Protein AF-A0A6M0R9U4-F1 (afdb_monomer_lite)

Foldseek 3Di:
DDPVLLPQLVVLLVQLVVLLVPPVVPPPCPDDDPPPVVVVVVLVNVLSNLSSVLSNVLSVLSVVLVVCCVVPVPCSVVSVVVSVVVNVVSVVVSVVVVVD

Sequence (100 aa):
MNIVVFIGPAILAILGIIMKIGKLSLVVSNYGEISRCEKEKDDEKKLRKLVSNVLLILSSIFIIIAFSKLLNPVYFTSVAIMGEVIIFFIMIVPLIYIAN

InterPro domains:
  IPR017259 Uncharacterised conserved protein UCP037672 [PF12650] (10-93)

Secondary structure (DSSP, 8-state):
--GGGGHHHHHHHHHHHHHHH-TTTTSSTTS--TTTHHHHHHHHHHHHHHHHHHHHHHHHHHHHHHHHHHH-GGGHHHHHHHHHHHHHHHHHHHHHHHH-

Structure (mmCIF, N/CA/C/O backbone):
data_AF-A0A6M0R9U4-F1
#
_entry.id   AF-A0A6M0R9U4-F1
#
loop_
_atom_site.group_PDB
_atom_site.id
_atom_site.type_symbol
_atom_site.label_atom_id
_atom_site.label_alt_id
_atom_site.label_comp_id
_atom_site.label_asym_id
_atom_site.label_entity_id
_atom_site.label_seq_id
_atom_site.pdbx_PDB_ins_code
_atom_site.Cartn_x
_atom_site.Cartn_y
_atom_site.Cartn_z
_atom_site.occupancy
_atom_site.B_iso_or_equiv
_atom_site.auth_seq_id
_atom_site.auth_comp_id
_atom_site.auth_asym_id
_atom_site.auth_atom_id
_atom_site.pdbx_PDB_model_num
ATOM 1 N N . MET A 1 1 ? 15.565 7.217 -15.832 1.00 57.72 1 MET A N 1
ATOM 2 C CA . MET A 1 1 ? 14.786 6.577 -14.748 1.00 57.72 1 MET A CA 1
ATOM 3 C C . MET A 1 1 ? 14.086 7.678 -13.962 1.00 57.72 1 MET A C 1
ATOM 5 O O . MET A 1 1 ? 14.778 8.519 -13.411 1.00 57.72 1 MET A O 1
ATOM 9 N N . ASN A 1 2 ? 12.751 7.748 -13.976 1.00 74.06 2 ASN A N 1
ATOM 10 C CA . ASN A 1 2 ? 12.024 8.835 -13.308 1.00 74.06 2 ASN A CA 1
ATOM 11 C C . ASN A 1 2 ? 11.796 8.487 -11.834 1.00 74.06 2 ASN A C 1
ATOM 13 O O . ASN A 1 2 ? 10.878 7.738 -11.512 1.00 74.06 2 ASN A O 1
ATOM 17 N N . ILE A 1 3 ? 12.604 9.067 -10.942 1.00 75.06 3 ILE A N 1
ATOM 18 C CA . ILE A 1 3 ? 12.411 9.021 -9.477 1.00 75.06 3 ILE A CA 1
ATOM 19 C C . ILE A 1 3 ? 10.990 9.444 -9.070 1.00 75.06 3 ILE A C 1
ATOM 21 O O . ILE A 1 3 ? 10.456 8.967 -8.073 1.00 75.06 3 ILE A O 1
ATOM 25 N N . VAL A 1 4 ? 10.346 10.262 -9.905 1.00 81.62 4 VAL A N 1
ATOM 26 C CA . VAL A 1 4 ? 8.956 10.711 -9.772 1.00 81.62 4 VAL A CA 1
ATOM 27 C C . VAL A 1 4 ? 7.966 9.557 -9.542 1.00 81.62 4 VAL A C 1
ATOM 29 O O . VAL A 1 4 ? 6.988 9.736 -8.824 1.00 81.62 4 VAL A O 1
ATOM 32 N N . VAL A 1 5 ? 8.238 8.352 -10.064 1.00 83.69 5 VAL A N 1
ATOM 33 C CA . VAL A 1 5 ? 7.356 7.176 -9.912 1.00 83.69 5 VAL A CA 1
ATOM 34 C C . VAL A 1 5 ? 7.227 6.719 -8.447 1.00 83.69 5 VAL A C 1
ATOM 36 O O . VAL A 1 5 ? 6.214 6.134 -8.078 1.00 83.69 5 VAL A O 1
ATOM 39 N N . PHE A 1 6 ? 8.201 7.032 -7.585 1.00 87.31 6 PHE A N 1
ATOM 40 C CA . PHE A 1 6 ? 8.175 6.665 -6.163 1.00 87.31 6 PHE A CA 1
ATOM 41 C C . PHE A 1 6 ? 7.542 7.728 -5.258 1.00 87.31 6 PHE A C 1
ATOM 43 O O . PHE A 1 6 ? 7.238 7.435 -4.102 1.00 87.31 6 PHE A O 1
ATOM 50 N N . ILE A 1 7 ? 7.289 8.938 -5.771 1.00 89.75 7 ILE A N 1
ATOM 51 C CA . ILE A 1 7 ? 6.738 10.045 -4.975 1.00 89.75 7 ILE A CA 1
ATOM 52 C C . ILE A 1 7 ? 5.316 9.721 -4.503 1.00 89.75 7 ILE A C 1
ATOM 54 O O . ILE A 1 7 ? 5.027 9.825 -3.314 1.00 89.75 7 ILE A O 1
ATOM 58 N N . GLY A 1 8 ? 4.440 9.273 -5.408 1.00 88.19 8 GLY A N 1
ATOM 59 C CA . GLY A 1 8 ? 3.065 8.886 -5.063 1.00 88.19 8 GLY A CA 1
ATOM 60 C C . GLY A 1 8 ? 2.994 7.795 -3.981 1.00 88.19 8 GLY A C 1
ATOM 61 O O . GLY A 1 8 ? 2.360 8.012 -2.946 1.00 88.19 8 GLY A O 1
ATOM 62 N N . PRO A 1 9 ? 3.687 6.654 -4.154 1.00 90.38 9 PRO A N 1
ATOM 63 C CA . PRO A 1 9 ? 3.744 5.606 -3.139 1.00 90.38 9 PRO A CA 1
ATOM 64 C C . PRO A 1 9 ? 4.308 6.086 -1.798 1.00 90.38 9 PRO A C 1
ATOM 66 O O . PRO A 1 9 ? 3.786 5.701 -0.750 1.00 90.38 9 PRO A O 1
ATOM 69 N N . ALA A 1 10 ? 5.333 6.945 -1.810 1.00 92.31 10 ALA A N 1
ATOM 70 C CA . ALA A 1 10 ? 5.913 7.505 -0.593 1.00 92.31 10 ALA A CA 1
ATOM 71 C C . ALA A 1 10 ? 4.908 8.379 0.174 1.00 92.31 10 ALA A C 1
ATOM 73 O O . ALA A 1 10 ? 4.777 8.236 1.388 1.00 92.31 10 ALA A O 1
ATOM 74 N N . ILE A 1 11 ? 4.145 9.227 -0.524 1.00 92.94 11 ILE A N 1
ATOM 75 C CA . ILE A 1 11 ? 3.089 10.049 0.090 1.00 92.94 11 ILE A CA 1
ATOM 76 C C . ILE A 1 11 ? 2.016 9.157 0.730 1.00 92.94 11 ILE A C 1
ATOM 78 O O . ILE A 1 11 ? 1.651 9.374 1.886 1.00 92.94 11 ILE A O 1
ATOM 82 N N . LEU A 1 12 ? 1.553 8.121 0.020 1.00 91.12 12 LEU A N 1
ATOM 83 C CA . LEU A 1 12 ? 0.571 7.166 0.549 1.00 91.12 12 LEU A CA 1
ATOM 84 C C . LEU A 1 12 ? 1.086 6.441 1.801 1.00 91.12 12 LEU A C 1
ATOM 86 O O . LEU A 1 12 ? 0.345 6.301 2.776 1.00 91.12 12 LEU A O 1
ATOM 90 N N . ALA A 1 13 ? 2.358 6.029 1.808 1.00 92.06 13 ALA A N 1
ATOM 91 C CA . ALA A 1 13 ? 2.982 5.408 2.974 1.00 92.06 13 ALA A CA 1
ATOM 92 C C . ALA A 1 13 ? 3.013 6.363 4.171 1.00 92.06 13 ALA A C 1
ATOM 94 O O . ALA A 1 13 ? 2.616 5.981 5.271 1.00 92.06 13 ALA A O 1
ATOM 95 N N . ILE A 1 14 ? 3.447 7.609 3.960 1.00 92.25 14 ILE A N 1
ATOM 96 C CA . ILE A 1 14 ? 3.526 8.628 5.013 1.00 92.25 14 ILE A CA 1
ATOM 97 C C . ILE A 1 14 ? 2.139 8.883 5.608 1.00 92.25 14 ILE A C 1
ATOM 99 O O . ILE A 1 14 ? 1.986 8.844 6.829 1.00 92.25 14 ILE A O 1
ATOM 103 N N . LEU A 1 15 ? 1.116 9.068 4.767 1.00 88.62 15 LEU A N 1
ATOM 104 C CA . LEU A 1 15 ? -0.265 9.252 5.219 1.00 88.62 15 LEU A CA 1
ATOM 105 C C . LEU A 1 15 ? -0.765 8.042 6.018 1.00 88.62 15 LEU A C 1
ATOM 107 O O . LEU A 1 15 ? -1.279 8.209 7.125 1.00 88.62 15 LEU A O 1
ATOM 111 N N . GLY A 1 1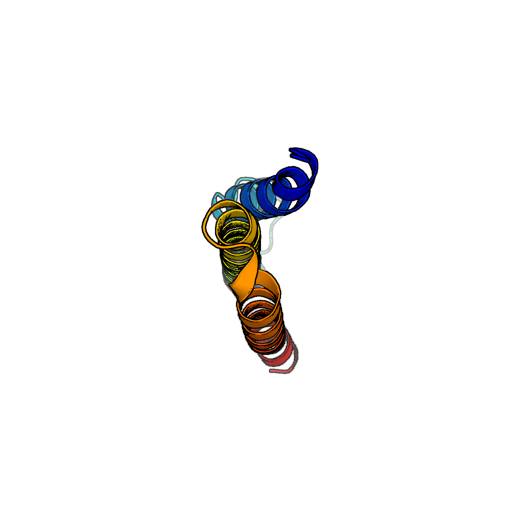6 ? -0.546 6.825 5.512 1.00 89.12 16 GLY A N 1
ATOM 112 C CA . GLY A 1 16 ? -0.901 5.592 6.213 1.00 89.12 16 GLY A CA 1
ATOM 113 C C . GLY A 1 16 ? -0.225 5.477 7.583 1.00 89.12 16 GLY A C 1
ATOM 114 O O . GLY A 1 16 ? -0.884 5.167 8.575 1.00 89.12 16 GLY A O 1
ATOM 115 N N . ILE A 1 17 ? 1.070 5.795 7.681 1.00 90.69 17 ILE A N 1
ATOM 116 C CA . ILE A 1 17 ? 1.823 5.782 8.945 1.00 90.69 17 ILE A CA 1
ATOM 117 C C . ILE A 1 17 ? 1.277 6.831 9.923 1.00 90.69 17 ILE A C 1
ATOM 119 O O . ILE A 1 17 ? 1.013 6.500 11.082 1.00 90.69 17 ILE A O 1
ATOM 123 N N . ILE A 1 18 ? 1.062 8.071 9.474 1.00 87.19 18 ILE A N 1
ATOM 124 C CA . ILE A 1 18 ? 0.530 9.158 10.313 1.00 87.19 18 ILE A CA 1
ATOM 125 C C . ILE A 1 18 ? -0.846 8.777 10.872 1.00 87.19 18 ILE A C 1
ATOM 127 O O . ILE A 1 18 ? -1.077 8.878 12.082 1.00 87.19 18 ILE A O 1
ATOM 131 N N . MET A 1 19 ? -1.741 8.272 10.016 1.00 84.62 19 MET A N 1
ATOM 132 C CA . MET A 1 19 ? -3.066 7.808 10.432 1.00 84.62 19 MET A CA 1
ATOM 133 C C . MET A 1 19 ? -2.971 6.621 11.396 1.00 84.62 19 MET A C 1
ATOM 135 O O . MET A 1 19 ? -3.730 6.548 12.359 1.00 84.62 19 MET A O 1
ATOM 139 N N . LYS A 1 20 ? -2.010 5.710 11.219 1.00 83.69 20 LYS A N 1
ATOM 140 C CA . LYS A 1 20 ? -1.820 4.572 12.128 1.00 83.69 20 LYS A CA 1
ATOM 141 C C . LYS A 1 20 ? -1.370 5.012 13.526 1.00 83.69 20 LYS A C 1
ATOM 143 O O . LYS A 1 20 ? -1.930 4.534 14.512 1.00 83.69 20 LYS A O 1
ATOM 148 N N . ILE A 1 21 ? -0.437 5.965 13.614 1.00 82.75 21 ILE A N 1
ATOM 149 C CA . ILE A 1 21 ? 0.123 6.489 14.877 1.00 82.75 21 ILE A CA 1
ATOM 150 C C . ILE A 1 21 ? -0.936 7.207 15.727 1.00 82.75 21 ILE A C 1
ATOM 152 O O . ILE A 1 21 ? -0.863 7.186 16.952 1.00 82.75 21 ILE A O 1
ATOM 156 N N . GLY A 1 22 ? -1.950 7.817 15.112 1.00 65.44 22 GLY A N 1
ATOM 157 C CA . GLY A 1 22 ? -3.123 8.289 15.850 1.00 65.44 22 GLY A CA 1
ATOM 158 C C . GLY A 1 22 ? -2.977 9.548 16.672 1.00 65.44 22 GLY A C 1
ATOM 159 O O . GLY A 1 22 ? -3.890 9.875 17.421 1.00 65.44 22 GLY A O 1
ATOM 160 N N . LYS A 1 23 ? -1.882 10.287 16.498 1.00 58.91 23 LYS A N 1
ATOM 161 C CA . LYS A 1 23 ? -1.683 11.580 17.162 1.00 58.91 23 LYS A CA 1
ATOM 162 C C . LYS A 1 23 ? -2.751 12.629 16.812 1.00 58.91 23 LYS A C 1
ATOM 164 O O . LYS A 1 23 ? -2.853 13.620 17.520 1.00 58.91 23 LYS A O 1
ATOM 169 N N . LEU A 1 24 ? -3.567 12.404 15.778 1.00 51.06 24 LEU A N 1
ATOM 170 C CA . LEU A 1 24 ? -4.642 13.318 15.381 1.00 51.06 24 LEU A CA 1
ATOM 171 C C . LEU A 1 24 ? -5.907 13.218 16.264 1.00 51.06 24 LEU A C 1
ATOM 173 O O . LEU A 1 24 ? -6.627 14.201 16.380 1.00 51.06 24 LEU A O 1
ATOM 177 N N . SER A 1 25 ? -6.169 12.081 16.930 1.00 51.69 25 SER A N 1
ATOM 178 C CA . SER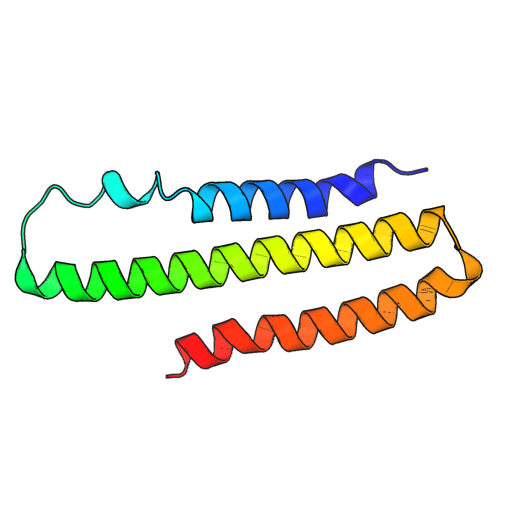 A 1 25 ? -7.426 11.875 17.684 1.00 51.69 25 SER A CA 1
ATOM 179 C C . SER A 1 25 ? -7.410 12.426 19.116 1.00 51.69 25 SER A C 1
ATOM 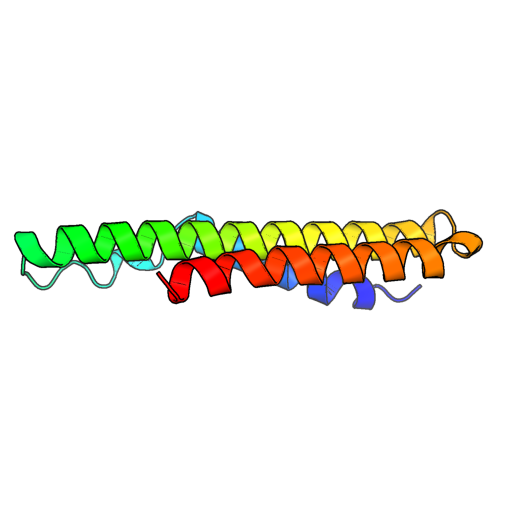181 O O . SER A 1 25 ? -8.417 12.360 19.813 1.00 51.69 25 SER A O 1
ATOM 183 N N . LEU A 1 26 ? -6.273 12.945 19.592 1.00 48.16 26 LEU A N 1
ATOM 184 C CA . LEU A 1 26 ? -6.145 13.455 20.965 1.00 48.16 26 LEU A CA 1
ATOM 185 C C . LEU A 1 26 ? -6.629 14.903 21.125 1.00 48.16 26 LEU A C 1
ATOM 187 O O . LEU A 1 26 ? -6.922 15.317 22.242 1.00 48.16 26 LEU A O 1
ATOM 191 N N . VAL A 1 27 ? -6.768 15.662 20.034 1.00 48.28 27 VAL A N 1
ATOM 192 C CA . VAL A 1 27 ? -7.114 17.094 20.101 1.00 48.28 27 VAL A CA 1
ATOM 193 C C . VAL A 1 27 ? -8.619 17.330 20.316 1.00 48.28 27 VAL A C 1
ATOM 195 O O . VAL A 1 27 ? -8.998 18.347 20.886 1.00 48.28 27 VAL A O 1
ATOM 198 N N . VAL A 1 28 ? -9.488 16.383 19.945 1.00 49.59 28 VAL A N 1
ATOM 199 C CA . VAL A 1 28 ? -10.957 16.572 19.978 1.00 49.59 28 VAL A CA 1
ATOM 200 C C . VAL A 1 28 ? -11.595 16.113 21.305 1.00 49.59 28 VAL A C 1
ATOM 202 O O . VAL A 1 28 ? -12.747 16.415 21.587 1.00 49.59 28 VAL A O 1
ATOM 205 N N . SER A 1 29 ? -10.864 15.404 22.172 1.00 48.00 29 SER A N 1
ATOM 206 C CA . SER A 1 29 ? -11.484 14.626 23.261 1.00 48.00 29 SER A CA 1
ATOM 207 C C . SER A 1 29 ? -11.761 15.352 24.589 1.00 48.00 29 SER A C 1
ATOM 209 O O . SER A 1 29 ? -12.258 14.706 25.509 1.00 48.00 29 SER A O 1
ATOM 211 N N . ASN A 1 30 ? -11.477 16.656 24.704 1.00 49.09 30 ASN A N 1
ATOM 212 C CA . ASN A 1 30 ? -11.523 17.376 25.989 1.00 49.09 30 ASN A CA 1
ATOM 213 C C . ASN A 1 30 ? -12.830 18.134 26.304 1.00 49.09 30 ASN A C 1
ATOM 215 O O . ASN A 1 30 ? -12.893 18.793 27.338 1.00 49.09 30 ASN A O 1
ATOM 219 N N . TYR A 1 31 ? -13.876 18.035 25.478 1.00 47.72 31 TYR A N 1
ATOM 220 C CA . TYR A 1 31 ? -15.185 18.639 25.772 1.00 47.72 31 TYR A CA 1
ATOM 221 C C . TYR A 1 31 ? -16.232 17.528 25.905 1.00 47.72 31 TYR A C 1
ATOM 223 O O . TYR A 1 31 ? -16.416 16.724 24.998 1.00 47.72 31 TYR A O 1
ATOM 231 N N . GLY A 1 32 ? -16.779 17.395 27.114 1.00 53.66 32 GLY A N 1
ATOM 232 C CA . GLY A 1 32 ? -17.322 16.146 27.645 1.00 53.66 32 GLY A CA 1
ATOM 233 C C . GLY A 1 32 ? -18.627 15.641 27.031 1.00 53.66 32 GLY A C 1
ATOM 234 O O . GLY A 1 32 ? -19.538 16.416 26.793 1.00 53.66 32 GLY A O 1
ATOM 235 N N . GLU A 1 33 ? -18.705 14.315 26.882 1.00 51.88 33 GLU A N 1
ATOM 236 C CA . GLU A 1 33 ? -19.908 13.466 26.940 1.00 51.88 33 GLU A CA 1
ATOM 237 C C . GLU A 1 33 ? -19.434 11.996 26.948 1.00 51.88 33 GLU A C 1
ATOM 239 O O . GLU A 1 33 ? -19.077 11.417 25.928 1.00 51.88 33 GLU A O 1
ATOM 244 N N . ILE A 1 34 ? -19.304 11.394 28.132 1.00 54.12 34 ILE A N 1
ATOM 245 C CA . ILE A 1 34 ? -18.421 10.229 28.338 1.00 54.12 34 ILE A CA 1
ATOM 246 C C . ILE A 1 34 ? -18.971 8.925 27.720 1.00 54.12 34 ILE A C 1
ATOM 248 O O . ILE A 1 34 ? -18.187 8.135 27.215 1.00 54.12 34 ILE A O 1
ATOM 252 N N . SER A 1 35 ? -20.291 8.713 27.655 1.00 49.44 35 SER A N 1
ATOM 253 C CA . SER A 1 35 ? -20.863 7.395 27.307 1.00 49.44 35 SER A CA 1
ATOM 254 C C . SER A 1 35 ? -21.322 7.209 25.850 1.00 49.44 35 SER A C 1
ATOM 256 O O . SER A 1 35 ? -21.353 6.074 25.371 1.00 49.44 35 SER A O 1
ATOM 258 N N . ARG A 1 36 ? -21.660 8.283 25.115 1.00 50.97 36 ARG A N 1
ATOM 259 C CA . ARG A 1 36 ? -21.926 8.227 23.658 1.00 50.97 36 ARG A CA 1
ATOM 260 C C . ARG A 1 36 ? -20.654 8.428 22.834 1.00 50.97 36 ARG A C 1
ATOM 262 O O . ARG A 1 36 ? -20.438 7.676 21.886 1.00 50.97 36 ARG A O 1
ATOM 269 N N . CYS A 1 37 ? -19.758 9.321 23.265 1.00 52.97 37 CYS A N 1
ATOM 270 C CA . CYS A 1 37 ? -18.474 9.515 22.592 1.00 52.97 37 CYS A CA 1
ATOM 271 C C . CYS A 1 37 ? -17.561 8.285 22.662 1.00 52.97 37 CYS A C 1
ATOM 273 O O . CYS A 1 37 ? -16.672 8.160 21.831 1.00 52.97 37 CYS A O 1
ATOM 275 N N . GLU A 1 38 ? -17.718 7.378 23.631 1.00 53.62 38 GLU A N 1
ATOM 276 C CA . GLU A 1 38 ? -16.853 6.192 23.730 1.00 53.62 38 GLU A CA 1
ATOM 277 C C . GLU A 1 38 ? -17.096 5.165 22.617 1.00 53.62 38 GLU A C 1
ATOM 279 O O . GLU A 1 38 ? -16.132 4.586 22.116 1.00 53.62 38 GLU A O 1
ATOM 284 N N . LYS A 1 39 ? -18.347 4.991 22.167 1.00 55.34 39 LYS A N 1
ATOM 285 C CA . LYS A 1 39 ? -18.658 4.135 21.007 1.00 55.34 39 LYS A CA 1
ATOM 286 C C . LYS A 1 39 ? -18.235 4.790 19.692 1.00 55.34 39 LYS A C 1
ATOM 288 O O . LYS A 1 39 ? -17.581 4.142 18.883 1.00 55.34 39 LYS A O 1
ATOM 293 N N . GLU A 1 40 ? -18.506 6.085 19.527 1.00 62.00 40 GLU A N 1
ATOM 294 C CA . GLU A 1 40 ? -18.081 6.837 18.336 1.00 62.00 40 GLU A CA 1
ATOM 295 C C . GLU A 1 40 ? -16.552 6.897 18.200 1.00 62.00 40 GLU A C 1
ATOM 297 O O . GLU A 1 40 ? -16.023 6.721 17.105 1.00 62.00 40 GLU A O 1
ATOM 302 N N . LYS A 1 41 ? -15.816 7.047 19.310 1.00 65.50 41 LYS A N 1
ATOM 303 C CA . LYS A 1 41 ? -14.344 6.997 19.315 1.00 65.50 41 LYS A CA 1
ATOM 304 C C . LYS A 1 41 ? -13.798 5.617 18.947 1.00 65.50 41 LYS A C 1
ATOM 306 O O . LYS A 1 41 ? -12.717 5.537 18.360 1.00 65.50 41 LYS A O 1
ATOM 311 N N . ASP A 1 42 ? -14.491 4.534 19.303 1.00 69.31 42 ASP A N 1
ATOM 312 C CA . ASP A 1 42 ? -14.064 3.179 18.937 1.00 69.31 42 ASP A CA 1
ATOM 313 C C . ASP A 1 42 ? -14.298 2.899 17.445 1.00 69.31 42 ASP A C 1
ATOM 315 O O . ASP A 1 42 ? -13.402 2.385 16.767 1.00 69.31 42 ASP A O 1
ATOM 319 N N . ASP A 1 43 ? -15.438 3.325 16.899 1.00 71.81 43 ASP A N 1
ATOM 320 C CA . ASP A 1 43 ? -15.736 3.199 15.468 1.00 71.81 43 ASP A CA 1
ATOM 321 C C . ASP A 1 43 ? -14.842 4.108 14.611 1.00 71.81 43 ASP A C 1
ATOM 323 O O . ASP A 1 43 ? -14.311 3.663 13.589 1.00 71.81 43 ASP A O 1
ATOM 327 N N . GLU A 1 44 ? -14.544 5.327 15.070 1.00 74.50 44 GLU A N 1
ATOM 328 C CA . GLU A 1 44 ? -13.562 6.212 14.434 1.00 74.50 44 GLU A CA 1
ATOM 329 C C . GLU A 1 44 ? -12.160 5.584 14.455 1.00 74.50 44 GLU A C 1
ATOM 331 O O . GLU A 1 44 ? -11.444 5.593 13.451 1.00 74.50 44 GLU A O 1
ATOM 336 N N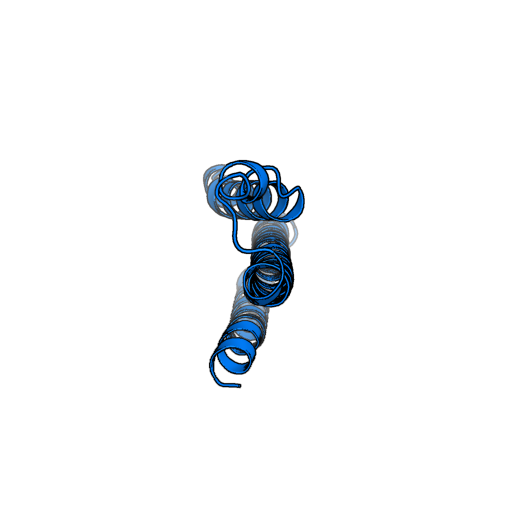 . LYS A 1 45 ? -11.752 4.968 15.572 1.00 80.19 45 LYS A N 1
ATOM 337 C CA . LYS A 1 45 ? -10.451 4.293 15.686 1.00 80.19 45 LYS A CA 1
ATOM 338 C C . LYS A 1 45 ? -10.357 3.077 14.765 1.00 80.19 45 LYS A C 1
ATOM 340 O O . LYS A 1 45 ? -9.297 2.862 14.165 1.00 80.19 45 LYS A O 1
ATOM 345 N N . LYS A 1 46 ? -11.430 2.292 14.632 1.00 81.44 46 LYS A N 1
ATOM 346 C CA . LYS A 1 46 ? -11.517 1.154 13.700 1.00 81.44 46 LYS A CA 1
ATOM 347 C C . LYS A 1 46 ? -11.459 1.621 12.252 1.00 81.44 46 LYS A C 1
ATOM 349 O O . LYS A 1 46 ? -10.622 1.111 11.505 1.00 81.44 46 LYS A O 1
ATOM 354 N N . LEU A 1 47 ? -12.246 2.633 11.888 1.00 82.62 47 LEU A N 1
ATOM 355 C CA . LEU A 1 47 ? -12.241 3.226 10.552 1.00 82.62 47 LEU A CA 1
ATOM 356 C C . LEU A 1 47 ? -10.863 3.806 10.216 1.00 82.62 47 LEU A C 1
ATOM 358 O O . LEU A 1 47 ? -10.294 3.491 9.173 1.00 82.62 47 LEU A O 1
ATOM 362 N N . ARG A 1 48 ? -10.257 4.572 11.129 1.00 85.38 48 ARG A N 1
ATOM 363 C CA . ARG A 1 48 ? -8.909 5.134 10.952 1.00 85.38 48 ARG A CA 1
ATOM 364 C C . ARG A 1 48 ? -7.866 4.039 10.751 1.00 85.38 48 ARG A C 1
ATOM 366 O O . ARG A 1 48 ? -6.997 4.169 9.890 1.00 85.38 48 ARG A O 1
ATOM 373 N N . LYS A 1 49 ? -7.946 2.947 11.520 1.00 86.44 49 LYS A N 1
ATOM 374 C CA . LYS A 1 49 ? -7.056 1.788 11.368 1.00 86.44 49 LYS A CA 1
ATOM 375 C C . LYS A 1 49 ? -7.264 1.110 10.012 1.00 86.44 49 LYS A C 1
ATOM 377 O O . LYS A 1 49 ? -6.273 0.826 9.339 1.00 86.44 49 LYS A O 1
ATOM 382 N N . LEU A 1 50 ? -8.513 0.913 9.591 1.00 88.44 50 LEU A N 1
ATOM 383 C CA . LEU A 1 50 ? -8.871 0.345 8.290 1.00 88.44 50 LEU A CA 1
ATOM 384 C C . LEU A 1 50 ? -8.311 1.194 7.144 1.00 88.44 50 LEU A C 1
ATOM 386 O O . LEU A 1 50 ? -7.549 0.680 6.330 1.00 88.44 50 LEU A O 1
ATOM 390 N N . VAL A 1 51 ? -8.592 2.499 7.138 1.00 88.56 51 VAL A N 1
ATOM 391 C CA . VAL A 1 51 ? -8.103 3.439 6.115 1.00 88.56 51 VAL A CA 1
ATOM 392 C C . VAL A 1 51 ? -6.574 3.484 6.100 1.00 88.56 51 VAL A C 1
ATOM 394 O O . VAL A 1 51 ? -5.966 3.408 5.034 1.00 88.56 51 VAL A O 1
ATOM 397 N N . SER A 1 52 ? -5.926 3.518 7.271 1.00 89.38 52 SER A N 1
ATOM 398 C CA . SER A 1 52 ? -4.461 3.485 7.354 1.00 89.38 52 SER A CA 1
ATOM 399 C C . SER A 1 52 ? -3.867 2.214 6.742 1.00 89.38 52 SER A C 1
ATOM 401 O O . SER A 1 52 ? -2.882 2.284 6.010 1.00 89.38 52 SER A O 1
ATOM 403 N N . ASN A 1 53 ? -4.477 1.054 6.996 1.00 91.25 53 ASN A N 1
ATOM 404 C CA . ASN A 1 53 ? -4.028 -0.213 6.433 1.00 91.25 53 ASN A CA 1
ATOM 405 C C . ASN A 1 53 ? -4.221 -0.238 4.912 1.00 91.25 53 ASN A C 1
ATOM 407 O O . ASN A 1 53 ? -3.307 -0.648 4.205 1.00 91.25 53 ASN A O 1
ATOM 411 N N . VAL A 1 54 ? -5.358 0.253 4.409 1.00 92.62 54 VAL A N 1
ATOM 412 C CA . VAL A 1 54 ? -5.623 0.373 2.967 1.00 92.62 54 VAL A CA 1
ATOM 413 C C . VAL A 1 54 ? -4.549 1.230 2.289 1.00 92.62 54 VAL A C 1
ATOM 415 O O . VAL A 1 54 ? -3.945 0.785 1.315 1.00 92.62 54 VAL A O 1
ATOM 418 N N . LEU A 1 55 ? -4.226 2.404 2.842 1.00 92.06 55 LEU A N 1
ATOM 419 C CA . LEU A 1 55 ? -3.187 3.292 2.299 1.00 92.06 55 LEU A CA 1
ATOM 420 C C . LEU A 1 55 ? -1.800 2.634 2.255 1.00 92.06 55 LEU A C 1
ATOM 422 O O . LEU A 1 55 ? -1.077 2.777 1.268 1.00 92.06 55 LEU A O 1
ATOM 426 N N . LEU A 1 56 ? -1.434 1.883 3.299 1.00 92.62 56 LEU A N 1
ATOM 427 C CA . LEU A 1 56 ? -0.159 1.162 3.350 1.00 92.62 56 LEU A CA 1
ATOM 428 C C . LEU A 1 56 ? -0.092 0.023 2.326 1.00 92.62 56 LEU A C 1
ATOM 430 O O . LEU A 1 56 ? 0.951 -0.175 1.696 1.00 92.62 56 LEU A O 1
ATOM 434 N N . ILE A 1 57 ? -1.192 -0.708 2.135 1.00 94.38 57 ILE A N 1
ATOM 435 C CA . ILE A 1 57 ? -1.262 -1.782 1.140 1.00 94.38 57 ILE A CA 1
ATOM 436 C C . ILE A 1 57 ? -1.180 -1.190 -0.274 1.00 94.38 57 ILE A C 1
ATOM 438 O O . ILE A 1 57 ? -0.366 -1.663 -1.066 1.00 94.38 57 ILE A O 1
ATOM 442 N N . LEU A 1 58 ? -1.931 -0.121 -0.577 1.00 93.31 58 LEU A N 1
ATOM 443 C CA . LEU A 1 58 ? -1.835 0.566 -1.874 1.00 93.31 58 LEU A CA 1
ATOM 444 C C . LEU A 1 58 ? -0.410 1.051 -2.147 1.00 93.31 58 LEU A C 1
ATOM 446 O O . LEU A 1 58 ? 0.126 0.809 -3.227 1.00 93.31 58 LEU A O 1
ATOM 450 N N . SER A 1 59 ? 0.222 1.699 -1.165 1.00 94.50 59 SER A N 1
ATOM 451 C CA . SER A 1 59 ? 1.614 2.136 -1.283 1.00 94.50 59 SER A CA 1
ATOM 452 C C . SER A 1 59 ? 2.545 0.969 -1.633 1.00 94.50 59 SER A C 1
ATOM 454 O O . SER A 1 59 ? 3.331 1.064 -2.575 1.00 94.50 59 SER A O 1
ATOM 456 N N . SER A 1 60 ? 2.400 -0.162 -0.939 1.00 93.81 60 SER A N 1
ATOM 457 C CA . SER A 1 60 ? 3.214 -1.359 -1.172 1.00 93.81 60 SER A CA 1
ATOM 458 C C . SER A 1 60 ? 3.022 -1.919 -2.584 1.00 93.81 60 SER A C 1
ATOM 460 O O . SER A 1 60 ? 4.002 -2.256 -3.246 1.00 93.81 60 SER A O 1
ATOM 462 N N . ILE A 1 61 ? 1.783 -1.960 -3.083 1.00 93.94 61 ILE A N 1
ATOM 463 C CA . ILE A 1 61 ? 1.481 -2.419 -4.446 1.00 93.94 61 ILE A CA 1
ATOM 464 C C . ILE A 1 61 ? 2.152 -1.518 -5.479 1.00 93.94 61 ILE A C 1
ATOM 466 O O . ILE A 1 61 ? 2.840 -2.015 -6.370 1.00 93.94 61 ILE A O 1
ATOM 470 N N . PHE A 1 62 ? 2.024 -0.197 -5.347 1.00 92.38 62 PHE A N 1
ATOM 471 C CA . PHE A 1 62 ? 2.663 0.709 -6.297 1.00 92.38 62 PHE A CA 1
ATOM 472 C C . PHE A 1 62 ? 4.194 0.648 -6.239 1.00 92.38 62 PHE A C 1
ATOM 474 O O . PHE A 1 62 ? 4.839 0.760 -7.281 1.00 92.38 62 PHE A O 1
ATOM 481 N N . ILE A 1 63 ? 4.785 0.419 -5.061 1.00 92.94 63 ILE A N 1
ATOM 482 C CA . ILE A 1 63 ? 6.228 0.169 -4.926 1.00 92.94 63 ILE A CA 1
ATOM 483 C C . ILE A 1 63 ? 6.617 -1.095 -5.697 1.00 92.94 63 ILE A C 1
ATOM 485 O O . ILE A 1 63 ? 7.561 -1.053 -6.483 1.00 92.94 63 ILE A O 1
ATOM 489 N N . ILE A 1 64 ? 5.878 -2.196 -5.534 1.00 91.88 64 ILE A N 1
ATOM 490 C CA . ILE A 1 64 ? 6.138 -3.459 -6.242 1.00 91.88 64 ILE A CA 1
ATOM 491 C C . ILE A 1 64 ? 6.050 -3.259 -7.760 1.00 91.88 64 ILE A C 1
ATOM 493 O O . ILE A 1 64 ? 6.944 -3.693 -8.486 1.00 91.88 64 ILE A O 1
ATOM 497 N N . ILE A 1 65 ? 5.031 -2.546 -8.248 1.00 91.00 65 ILE A N 1
ATOM 498 C CA . ILE A 1 65 ? 4.884 -2.224 -9.675 1.00 91.00 65 ILE A CA 1
ATOM 499 C C . ILE A 1 65 ? 6.075 -1.386 -10.161 1.00 91.00 65 ILE A C 1
ATOM 501 O O . ILE A 1 65 ? 6.683 -1.713 -11.184 1.00 91.00 65 ILE A O 1
ATOM 505 N N . ALA A 1 66 ? 6.463 -0.345 -9.421 1.00 89.00 66 ALA A N 1
ATOM 506 C CA . ALA A 1 66 ? 7.600 0.506 -9.768 1.00 89.00 66 ALA A CA 1
ATOM 507 C C . ALA A 1 66 ? 8.924 -0.279 -9.816 1.00 89.00 66 ALA A C 1
ATOM 509 O O . ALA A 1 66 ? 9.699 -0.117 -10.761 1.00 89.00 66 ALA A O 1
ATOM 510 N N . PHE A 1 67 ? 9.158 -1.173 -8.851 1.00 89.81 67 PHE A N 1
ATOM 511 C CA . PHE A 1 67 ? 10.320 -2.064 -8.837 1.00 89.81 67 PHE A CA 1
ATOM 512 C C . PHE A 1 67 ? 10.280 -3.101 -9.963 1.00 89.81 67 PHE A C 1
ATOM 514 O O . PHE A 1 67 ? 11.318 -3.384 -10.560 1.00 89.81 67 PHE A O 1
ATOM 521 N N . SER A 1 68 ? 9.106 -3.630 -10.314 1.00 88.81 68 SER A N 1
ATOM 522 C CA . SER A 1 68 ? 8.972 -4.600 -11.409 1.00 88.81 68 SER A CA 1
ATOM 523 C C . SER A 1 68 ? 9.420 -4.017 -12.751 1.00 88.81 68 SER A C 1
ATOM 525 O O . SER A 1 68 ? 10.111 -4.691 -13.511 1.00 88.81 68 SER A O 1
ATOM 527 N N . LYS A 1 69 ? 9.140 -2.726 -12.993 1.00 85.06 69 LYS A N 1
ATOM 528 C CA . LYS A 1 69 ? 9.620 -1.994 -14.173 1.00 85.06 69 LYS A CA 1
ATOM 529 C C . LYS A 1 69 ? 11.145 -1.943 -14.249 1.00 85.06 69 LYS A C 1
ATOM 531 O O . LYS A 1 69 ? 11.704 -1.893 -15.340 1.00 85.06 69 LYS A O 1
ATOM 536 N N . LEU A 1 70 ? 11.795 -1.901 -13.089 1.00 85.06 70 LEU A N 1
ATOM 537 C CA . LEU A 1 70 ? 13.237 -1.745 -12.945 1.00 85.06 70 LEU A CA 1
ATOM 538 C C . LEU A 1 70 ? 13.965 -3.086 -13.086 1.00 85.06 70 LEU A C 1
ATOM 540 O O . LEU A 1 70 ? 15.020 -3.141 -13.707 1.00 85.06 70 LEU A O 1
ATOM 544 N N . LEU A 1 71 ? 13.380 -4.159 -12.547 1.00 87.31 71 LEU A N 1
ATOM 545 C CA . LEU A 1 71 ? 13.950 -5.506 -12.589 1.00 87.31 71 LEU A CA 1
ATOM 546 C C . LEU A 1 71 ? 13.659 -6.233 -13.905 1.00 87.31 71 LEU A C 1
ATOM 548 O O . LEU A 1 71 ? 14.537 -6.899 -14.440 1.00 87.31 71 LEU A O 1
ATOM 552 N N . ASN A 1 72 ? 12.429 -6.136 -14.414 1.00 85.56 72 ASN A N 1
ATOM 553 C CA . ASN A 1 72 ? 11.967 -6.895 -15.575 1.00 85.56 72 ASN A CA 1
ATOM 554 C C . ASN A 1 72 ? 10.945 -6.087 -16.397 1.00 85.56 72 ASN A C 1
ATOM 556 O O . ASN A 1 72 ? 9.739 -6.347 -16.326 1.00 85.56 72 ASN A O 1
ATOM 560 N N . PRO A 1 73 ? 11.403 -5.132 -17.230 1.00 84.25 73 PRO A N 1
ATOM 561 C CA . PRO A 1 73 ? 10.514 -4.275 -18.016 1.00 84.25 73 PRO A CA 1
ATOM 562 C C . PRO A 1 73 ? 9.640 -5.057 -19.008 1.00 84.25 73 PRO A C 1
ATOM 564 O O . PRO A 1 73 ? 8.554 -4.598 -19.345 1.00 84.25 73 PRO A O 1
ATOM 567 N N . VAL A 1 74 ? 10.071 -6.252 -19.428 1.00 90.12 74 VAL A N 1
ATOM 568 C CA . VAL A 1 74 ? 9.316 -7.138 -20.333 1.00 90.12 74 VAL A CA 1
ATOM 569 C C . VAL A 1 74 ? 7.999 -7.610 -19.706 1.00 90.12 74 VAL A C 1
ATOM 571 O O . VAL A 1 74 ? 6.983 -7.675 -20.390 1.00 90.12 74 VAL A O 1
ATOM 574 N N . TYR A 1 75 ? 7.989 -7.889 -18.399 1.00 88.12 75 TYR A N 1
ATOM 575 C CA . TYR A 1 75 ? 6.797 -8.359 -17.678 1.00 88.12 75 TYR A CA 1
ATOM 576 C C . TYR A 1 75 ? 6.027 -7.233 -16.982 1.00 88.12 75 TYR A C 1
ATOM 578 O O . TYR A 1 75 ? 5.008 -7.490 -16.340 1.00 88.12 75 TYR A O 1
ATOM 586 N N . PHE A 1 76 ? 6.491 -5.986 -17.108 1.00 88.50 76 PHE A N 1
ATOM 587 C CA . PHE A 1 76 ? 5.913 -4.836 -16.418 1.00 88.50 76 PHE A CA 1
ATOM 588 C C . PHE A 1 76 ? 4.409 -4.702 -16.665 1.00 88.50 76 PHE A C 1
ATOM 590 O O . PHE A 1 76 ? 3.659 -4.505 -15.717 1.00 88.50 76 PHE A O 1
ATOM 597 N N . THR A 1 77 ? 3.960 -4.860 -17.913 1.00 89.94 77 THR A N 1
ATOM 598 C CA . THR A 1 77 ? 2.539 -4.746 -18.270 1.00 89.94 77 THR A CA 1
ATOM 599 C C . THR A 1 77 ? 1.685 -5.765 -17.518 1.00 89.94 77 THR A C 1
ATOM 601 O O . THR A 1 77 ? 0.665 -5.400 -16.942 1.00 89.94 77 THR A O 1
ATOM 604 N N . SER A 1 78 ? 2.122 -7.024 -17.446 1.00 91.81 78 SER A N 1
ATOM 605 C CA . SER A 1 78 ? 1.397 -8.074 -16.720 1.00 91.81 78 SER A CA 1
ATOM 606 C C . SER A 1 78 ? 1.352 -7.802 -15.214 1.00 91.81 78 SER A C 1
ATOM 608 O O . SER A 1 78 ? 0.310 -7.979 -14.587 1.00 91.81 78 SER A O 1
ATOM 610 N N . VAL A 1 79 ? 2.461 -7.328 -14.633 1.00 90.56 79 VAL A N 1
ATOM 611 C CA . VAL A 1 79 ? 2.528 -6.966 -13.207 1.00 90.56 79 VAL A CA 1
ATOM 612 C C . VAL A 1 79 ? 1.655 -5.749 -12.900 1.00 90.56 79 VAL A C 1
ATOM 614 O O . VAL A 1 79 ? 0.979 -5.730 -11.874 1.00 90.56 79 VAL A O 1
ATOM 617 N N . ALA A 1 80 ? 1.630 -4.753 -13.787 1.00 90.19 80 ALA A N 1
ATOM 618 C CA . ALA A 1 80 ? 0.789 -3.571 -13.645 1.00 90.19 80 ALA A CA 1
ATOM 619 C C . ALA A 1 80 ? -0.701 -3.942 -13.670 1.00 90.19 80 ALA A C 1
ATOM 621 O O . ALA A 1 80 ? -1.421 -3.569 -12.750 1.00 90.19 80 ALA A O 1
ATOM 622 N N . ILE A 1 81 ? -1.133 -4.758 -14.641 1.00 92.88 81 ILE A N 1
ATOM 623 C CA . ILE A 1 81 ? -2.521 -5.242 -14.734 1.00 92.88 81 ILE A CA 1
ATOM 624 C C . ILE A 1 81 ? -2.907 -6.027 -13.476 1.00 92.88 81 ILE A C 1
ATOM 626 O O . ILE A 1 81 ? -3.960 -5.792 -12.888 1.00 92.88 81 ILE A O 1
ATOM 630 N N . MET A 1 82 ? -2.047 -6.941 -13.020 1.00 93.06 82 MET A N 1
ATOM 631 C CA . MET A 1 82 ? -2.302 -7.696 -11.791 1.00 93.06 82 MET A CA 1
ATOM 632 C C . MET A 1 82 ? -2.413 -6.768 -10.573 1.00 93.06 82 MET A C 1
ATOM 634 O O . MET A 1 82 ? -3.296 -6.944 -9.734 1.00 93.06 82 MET A O 1
ATOM 638 N N . GLY A 1 83 ? -1.550 -5.754 -10.491 1.00 92.00 83 GLY A N 1
ATOM 639 C CA . GLY A 1 83 ? -1.597 -4.733 -9.453 1.00 92.00 83 GLY A CA 1
ATOM 640 C C . GLY A 1 83 ? -2.899 -3.928 -9.459 1.00 92.00 83 GLY A C 1
ATOM 641 O O . GLY A 1 83 ? -3.485 -3.730 -8.398 1.00 92.00 83 GLY A O 1
ATOM 642 N N . GLU A 1 84 ? -3.392 -3.523 -10.631 1.00 91.12 84 GLU A N 1
ATOM 643 C CA . GLU A 1 84 ? -4.674 -2.817 -10.782 1.00 91.12 84 GLU A CA 1
ATOM 644 C C . GLU A 1 84 ? -5.860 -3.662 -10.303 1.00 91.12 84 GLU A C 1
ATOM 646 O O . GLU A 1 84 ? -6.712 -3.167 -9.562 1.00 91.12 84 GLU A O 1
ATOM 651 N N . VAL A 1 85 ? -5.881 -4.953 -10.645 1.00 94.00 85 VAL A N 1
ATOM 652 C CA . VAL A 1 85 ? -6.912 -5.888 -10.168 1.00 94.00 85 VAL A CA 1
ATOM 653 C C . VAL A 1 85 ? -6.891 -5.989 -8.641 1.00 94.00 85 VAL A C 1
ATOM 655 O O . VAL A 1 85 ? -7.938 -5.912 -8.000 1.00 94.00 85 VAL A O 1
ATOM 658 N N . ILE A 1 86 ? -5.708 -6.109 -8.032 1.00 93.44 86 ILE A N 1
ATOM 659 C CA . ILE A 1 86 ? -5.579 -6.170 -6.569 1.00 93.44 86 ILE A CA 1
ATOM 660 C C . ILE A 1 86 ? -6.061 -4.861 -5.924 1.00 93.44 86 ILE A C 1
ATOM 662 O O . ILE A 1 86 ? -6.777 -4.903 -4.922 1.00 93.44 86 ILE A O 1
ATOM 666 N N . ILE A 1 87 ? -5.722 -3.703 -6.505 1.00 93.62 87 ILE A N 1
ATOM 667 C CA . ILE A 1 87 ? -6.192 -2.394 -6.026 1.00 93.62 87 ILE A CA 1
ATOM 668 C C . ILE A 1 87 ? -7.722 -2.337 -6.043 1.00 93.62 87 ILE A C 1
ATOM 670 O O . ILE A 1 87 ? -8.316 -1.903 -5.056 1.00 93.62 87 ILE A O 1
ATOM 674 N N . PHE A 1 88 ? -8.363 -2.823 -7.109 1.00 91.81 88 PHE A N 1
ATOM 675 C CA . PHE A 1 88 ? -9.821 -2.866 -7.203 1.00 91.81 88 PHE A CA 1
ATOM 676 C C . PHE A 1 88 ? -10.448 -3.632 -6.029 1.00 91.81 88 PHE A C 1
ATOM 678 O O . PHE A 1 88 ? -11.336 -3.108 -5.357 1.00 91.81 88 PHE A O 1
ATOM 685 N N . PHE A 1 89 ? -9.933 -4.822 -5.703 1.00 92.38 89 PHE A N 1
ATOM 686 C CA . PHE A 1 89 ? -10.431 -5.604 -4.566 1.00 92.38 89 PHE A CA 1
ATOM 687 C C . PHE A 1 89 ? -10.200 -4.925 -3.212 1.00 92.38 89 PHE A C 1
ATOM 689 O O . PHE A 1 89 ? -11.070 -4.968 -2.343 1.00 92.38 89 PHE A O 1
ATOM 696 N N . ILE A 1 90 ? -9.058 -4.262 -3.022 1.00 90.94 90 ILE A N 1
ATOM 697 C CA . ILE A 1 90 ? -8.761 -3.555 -1.768 1.00 90.94 90 ILE A CA 1
ATOM 698 C C . ILE A 1 90 ? -9.717 -2.382 -1.551 1.00 90.94 90 ILE A C 1
ATOM 700 O O . ILE A 1 90 ? -10.132 -2.143 -0.419 1.00 90.94 90 ILE A O 1
ATOM 704 N N . MET A 1 91 ? -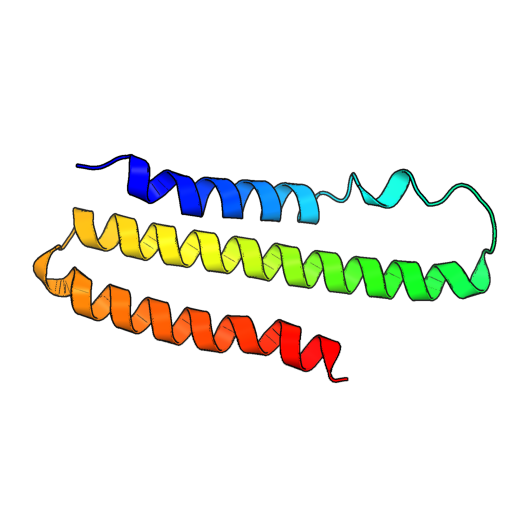10.097 -1.676 -2.618 1.00 88.19 91 MET A N 1
ATOM 705 C CA . MET A 1 91 ? -11.018 -0.537 -2.539 1.00 88.19 91 MET A CA 1
ATOM 706 C C . MET A 1 91 ? -12.452 -0.944 -2.177 1.00 88.19 91 MET A C 1
ATOM 708 O O . MET A 1 91 ? -13.200 -0.125 -1.647 1.00 88.19 91 MET A O 1
ATOM 712 N N . ILE A 1 92 ? -12.830 -2.207 -2.384 1.00 89.81 92 ILE A N 1
ATOM 713 C CA . ILE A 1 92 ? -14.146 -2.729 -1.989 1.00 89.81 92 ILE A CA 1
ATOM 714 C C . ILE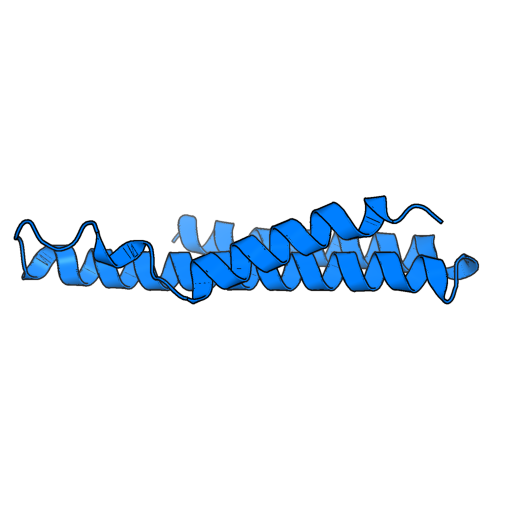 A 1 92 ? -14.264 -2.860 -0.461 1.00 89.81 92 ILE A C 1
ATOM 716 O O . ILE A 1 92 ? -15.333 -2.630 0.096 1.00 89.81 92 ILE A O 1
ATOM 720 N N . VAL A 1 93 ? -13.171 -3.173 0.241 1.00 84.94 93 VAL A N 1
ATOM 721 C CA . VAL A 1 93 ? -13.167 -3.370 1.703 1.00 84.94 93 VAL A CA 1
ATOM 722 C C . VAL A 1 93 ? -13.713 -2.159 2.485 1.00 84.94 93 VAL A C 1
ATOM 724 O O . VAL A 1 93 ? -14.624 -2.351 3.293 1.00 84.94 93 VAL A O 1
ATOM 727 N N . PRO A 1 94 ? -13.229 -0.916 2.277 1.00 81.38 94 PRO A N 1
ATOM 728 C CA . PRO A 1 94 ? -13.794 0.253 2.949 1.00 81.38 94 PRO A CA 1
ATOM 729 C C . PRO A 1 94 ? -15.235 0.556 2.518 1.00 81.38 94 PRO A C 1
ATOM 731 O O . PRO A 1 94 ? -16.005 1.042 3.339 1.00 81.38 94 PRO A O 1
ATOM 734 N N . LEU A 1 95 ? -15.626 0.247 1.276 1.00 81.94 95 LEU A N 1
ATOM 735 C CA . LEU A 1 95 ? -17.005 0.442 0.810 1.00 81.94 95 LEU A CA 1
ATOM 736 C C . LEU A 1 95 ? -17.985 -0.471 1.552 1.00 81.94 95 LEU A C 1
ATOM 738 O O . LEU A 1 95 ? -19.033 -0.005 1.988 1.00 81.94 95 LEU A O 1
ATOM 742 N N . ILE A 1 96 ? -17.623 -1.741 1.755 1.00 85.12 96 ILE A N 1
ATOM 743 C CA . ILE A 1 96 ? -18.425 -2.679 2.556 1.00 85.12 96 ILE A CA 1
ATOM 744 C C . ILE A 1 96 ? -18.525 -2.199 4.007 1.00 85.12 96 ILE A C 1
ATOM 746 O O . ILE A 1 96 ? -19.595 -2.274 4.597 1.00 85.12 96 ILE A O 1
ATOM 750 N N . TYR A 1 97 ? -17.428 -1.687 4.575 1.00 81.62 97 TYR A N 1
ATOM 751 C CA . TYR A 1 97 ? -17.423 -1.167 5.945 1.00 81.62 97 TYR A CA 1
ATOM 752 C C . TYR A 1 97 ? -18.349 0.044 6.127 1.00 81.62 97 TYR A C 1
ATOM 754 O O . TYR A 1 97 ? -18.919 0.194 7.194 1.00 81.62 97 TYR A O 1
ATOM 762 N N . ILE A 1 98 ? -18.488 0.908 5.114 1.00 78.50 98 ILE A N 1
ATOM 763 C CA . ILE A 1 98 ? -19.382 2.081 5.166 1.00 78.50 98 ILE A CA 1
ATOM 764 C C . ILE A 1 98 ? -20.846 1.694 4.893 1.00 78.50 98 ILE A C 1
ATOM 766 O O . ILE A 1 98 ? -21.755 2.387 5.340 1.00 78.50 98 ILE A O 1
ATOM 770 N N . ALA A 1 99 ? -21.082 0.628 4.124 1.00 72.00 99 ALA A N 1
ATOM 771 C CA . ALA A 1 99 ? -22.426 0.177 3.764 1.00 72.00 99 ALA A CA 1
ATOM 772 C C . ALA A 1 99 ? -23.141 -0.623 4.872 1.00 72.00 99 ALA A C 1
ATOM 774 O O . ALA A 1 99 ? -24.360 -0.777 4.794 1.00 72.00 99 ALA A O 1
ATOM 775 N N . ASN A 1 100 ? -22.394 -1.136 5.855 1.00 62.62 100 ASN A N 1
ATOM 776 C CA . ASN A 1 100 ? -22.894 -1.845 7.041 1.00 62.62 100 ASN A CA 1
ATOM 777 C C . ASN A 1 100 ? -22.922 -0.930 8.265 1.00 62.62 100 ASN A C 1
ATOM 779 O O . ASN A 1 100 ? -23.826 -1.135 9.104 1.00 62.62 100 ASN A O 1
#

Organism: NCBI:txid1622073

Radius of gyration: 17.67 Å; chains: 1; bounding box: 38×27×49 Å

pLDDT: mean 80.23, std 15.07, range [47.72, 94.5]